Protein AF-A0A834YIW9-F1 (afdb_monomer)

Structure (mmCIF, N/CA/C/O backbone):
data_AF-A0A834YIW9-F1
#
_entry.id   AF-A0A834YIW9-F1
#
loop_
_atom_site.group_PDB
_atom_site.id
_atom_site.type_symbol
_atom_site.label_atom_id
_atom_site.label_alt_id
_atom_site.label_comp_id
_atom_site.label_asym_id
_atom_site.label_entity_id
_atom_site.label_seq_id
_atom_site.pdbx_PDB_ins_code
_atom_site.Cartn_x
_atom_site.Cartn_y
_atom_site.Cartn_z
_atom_site.occup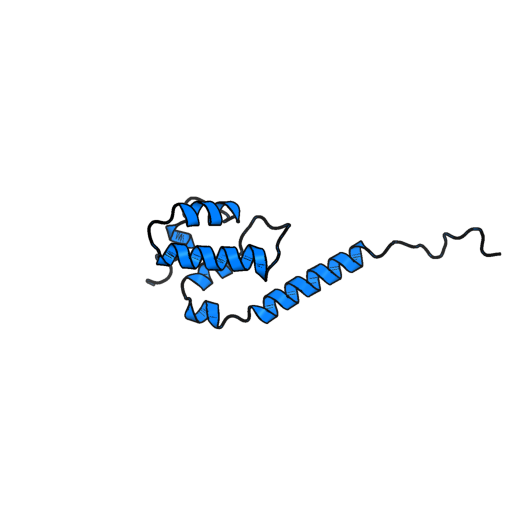ancy
_atom_site.B_iso_or_equiv
_atom_site.auth_seq_id
_atom_site.auth_comp_id
_atom_site.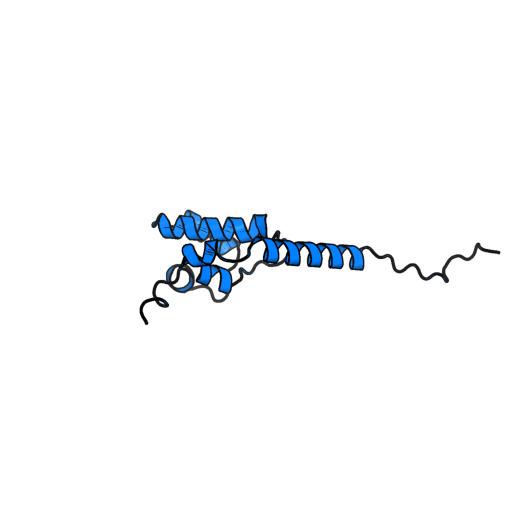auth_asym_id
_atom_site.auth_atom_id
_atom_site.pdbx_PDB_model_num
ATOM 1 N N . MET A 1 1 ? -24.689 -2.735 0.472 1.00 40.88 1 MET A N 1
ATOM 2 C CA . MET A 1 1 ? -24.557 -1.343 0.963 1.00 40.88 1 MET A CA 1
ATOM 3 C C . MET A 1 1 ? -23.696 -1.209 2.232 1.00 40.88 1 MET A C 1
ATOM 5 O O . MET A 1 1 ? -23.122 -0.151 2.409 1.00 40.88 1 MET A O 1
ATOM 9 N N . TYR A 1 2 ? -23.496 -2.261 3.047 1.00 41.97 2 TYR A N 1
ATOM 10 C CA . TYR A 1 2 ? -22.698 -2.221 4.298 1.00 41.97 2 TYR A CA 1
ATOM 11 C C . TYR A 1 2 ? -21.156 -2.257 4.165 1.00 41.97 2 TYR A C 1
ATOM 13 O O . TYR A 1 2 ? -20.456 -2.163 5.171 1.00 41.97 2 TYR A O 1
ATOM 21 N N . LEU A 1 3 ? -20.599 -2.420 2.959 1.00 49.12 3 LEU A N 1
ATOM 22 C CA . LEU A 1 3 ? -19.149 -2.628 2.783 1.00 49.12 3 LEU A CA 1
ATOM 23 C C . LEU A 1 3 ? -18.345 -1.328 2.620 1.00 49.12 3 LEU A C 1
ATOM 25 O O . LEU A 1 3 ? -17.150 -1.317 2.893 1.00 49.12 3 LEU A O 1
ATOM 29 N N . ILE A 1 4 ? -18.983 -0.224 2.219 1.00 51.09 4 ILE A N 1
ATOM 30 C CA . ILE A 1 4 ? -18.271 1.028 1.910 1.00 51.09 4 ILE A CA 1
ATOM 31 C C . ILE A 1 4 ? -18.015 1.851 3.187 1.00 51.09 4 ILE A C 1
ATOM 33 O O . ILE A 1 4 ? -16.956 2.462 3.325 1.00 51.09 4 ILE A O 1
ATOM 37 N N . GLU A 1 5 ? -18.924 1.819 4.169 1.00 49.59 5 GLU A N 1
ATOM 38 C CA . GLU A 1 5 ? -18.770 2.579 5.425 1.00 49.59 5 GLU A CA 1
ATOM 39 C C . GLU A 1 5 ? -17.688 2.024 6.368 1.00 49.59 5 GLU A C 1
ATOM 41 O O . GLU A 1 5 ? -17.116 2.783 7.146 1.00 49.59 5 GLU A O 1
ATOM 46 N N . ASN A 1 6 ? -17.343 0.736 6.263 1.00 58.47 6 ASN A N 1
ATOM 47 C CA . ASN A 1 6 ? -16.313 0.100 7.098 1.00 58.47 6 ASN A CA 1
ATOM 48 C C . ASN A 1 6 ? -14.901 0.137 6.493 1.00 58.47 6 ASN A C 1
ATOM 50 O O . ASN A 1 6 ? -13.968 -0.408 7.082 1.00 58.47 6 ASN A O 1
ATOM 54 N N . SER A 1 7 ? -14.732 0.772 5.330 1.00 67.50 7 SER A N 1
ATOM 55 C CA . SER A 1 7 ? -13.431 0.881 4.671 1.00 67.50 7 SER A CA 1
ATOM 56 C C . SER A 1 7 ? -12.430 1.635 5.549 1.00 67.50 7 SER A C 1
ATOM 58 O O . SER A 1 7 ? -12.737 2.701 6.088 1.00 67.50 7 SER A O 1
ATOM 60 N N . ILE A 1 8 ? -11.204 1.120 5.655 1.00 75.31 8 ILE A N 1
ATOM 61 C CA . ILE A 1 8 ? -10.103 1.756 6.393 1.00 75.31 8 ILE A CA 1
ATOM 62 C C . ILE A 1 8 ? -9.862 3.192 5.922 1.00 75.31 8 ILE A C 1
ATOM 64 O O . ILE A 1 8 ? -9.594 4.069 6.744 1.00 75.31 8 ILE A O 1
ATOM 68 N N . ARG A 1 9 ? -10.043 3.463 4.621 1.00 78.62 9 ARG A N 1
ATOM 69 C CA . ARG A 1 9 ? -10.008 4.821 4.052 1.00 78.62 9 ARG A CA 1
ATOM 70 C C . ARG A 1 9 ? -10.970 5.743 4.797 1.00 78.62 9 ARG A C 1
ATOM 72 O O . ARG A 1 9 ? -10.578 6.804 5.277 1.00 78.62 9 ARG A O 1
ATOM 79 N N . ASN A 1 10 ? -12.210 5.287 4.936 1.00 74.50 10 ASN A N 1
ATOM 80 C CA . ASN A 1 10 ? -13.290 6.028 5.563 1.00 74.50 10 ASN A CA 1
ATOM 81 C C . ASN A 1 10 ? -13.203 6.029 7.083 1.00 74.50 10 ASN A C 1
ATOM 83 O O . ASN A 1 10 ? -13.861 6.857 7.677 1.00 74.50 10 ASN A O 1
ATOM 87 N N . ARG A 1 11 ? -12.444 5.152 7.745 1.00 76.50 11 ARG A N 1
ATOM 88 C CA . ARG A 1 11 ? -12.320 5.159 9.215 1.00 76.50 11 ARG A CA 1
ATOM 89 C C . ARG A 1 11 ? -11.094 5.926 9.700 1.00 76.50 11 ARG A C 1
ATOM 91 O O . ARG A 1 11 ? -11.210 6.691 10.653 1.00 76.50 11 ARG A O 1
ATOM 98 N N . LEU A 1 12 ? -9.954 5.760 9.033 1.00 76.38 12 LEU A N 1
ATOM 99 C CA . LEU A 1 12 ? -8.656 6.271 9.489 1.00 76.38 12 LEU A CA 1
ATOM 100 C C . LEU A 1 12 ? -8.188 7.531 8.750 1.00 76.38 12 LEU A C 1
ATOM 102 O O . LEU A 1 12 ? -7.312 8.231 9.254 1.00 76.38 12 LEU A O 1
ATOM 106 N N . PHE A 1 13 ? -8.768 7.836 7.585 1.00 82.62 13 PHE A N 1
ATOM 107 C CA . PHE A 1 13 ? -8.333 8.946 6.727 1.00 82.62 13 PHE A CA 1
ATOM 108 C C . PHE A 1 13 ? -9.485 9.873 6.308 1.00 82.62 13 PHE A C 1
ATOM 110 O O . PHE A 1 13 ? -9.434 10.457 5.226 1.00 82.62 13 PHE A O 1
ATOM 117 N N . LYS A 1 14 ? -10.521 10.025 7.149 1.00 79.81 14 LYS A N 1
ATOM 118 C CA . LYS A 1 14 ? -11.670 10.925 6.888 1.00 79.81 14 LYS A CA 1
ATOM 119 C C . LYS A 1 14 ? -11.242 12.375 6.669 1.00 79.81 14 LYS A C 1
ATOM 121 O O . LYS A 1 14 ? -11.849 13.098 5.888 1.00 79.81 14 LYS A O 1
ATOM 126 N N . ASP A 1 15 ? -10.217 12.785 7.401 1.00 78.06 15 ASP A N 1
ATOM 127 C CA . ASP A 1 15 ? -9.666 14.134 7.450 1.00 78.06 15 ASP A CA 1
ATOM 128 C C . ASP A 1 15 ? -8.690 14.428 6.301 1.00 78.06 15 ASP A C 1
ATOM 130 O O . ASP A 1 15 ? -8.387 15.590 6.027 1.00 78.06 15 ASP A O 1
ATOM 134 N N . VAL A 1 16 ? -8.237 13.396 5.580 1.00 79.69 16 VAL A N 1
ATOM 135 C CA . VAL A 1 16 ? -7.158 13.525 4.600 1.00 79.69 16 VAL A CA 1
ATOM 136 C C . VAL A 1 16 ? -7.665 13.280 3.181 1.00 79.69 16 VAL A C 1
ATOM 138 O O . VAL A 1 16 ? -8.023 12.162 2.792 1.00 79.69 16 VAL A O 1
ATOM 141 N N . LYS A 1 17 ? -7.614 14.337 2.360 1.00 76.31 17 LYS A N 1
ATOM 142 C CA . LYS A 1 17 ? -8.053 14.291 0.958 1.00 76.31 17 LYS A CA 1
ATOM 143 C C . LYS A 1 17 ? -7.215 13.320 0.120 1.00 76.31 17 LYS A C 1
ATOM 145 O O . LYS A 1 17 ? -7.787 12.546 -0.632 1.00 76.31 17 LYS A O 1
ATOM 150 N N . ASN A 1 18 ? -5.891 13.300 0.298 1.00 78.81 18 ASN A N 1
ATOM 151 C CA . ASN A 1 18 ? -4.982 12.344 -0.348 1.00 78.81 18 ASN A CA 1
ATOM 152 C C . ASN A 1 18 ? -4.164 11.602 0.712 1.00 78.81 18 ASN A C 1
ATOM 154 O O . ASN A 1 18 ? -3.415 12.244 1.444 1.00 78.81 18 ASN A O 1
ATOM 158 N N . VAL A 1 19 ? -4.259 10.271 0.777 1.00 82.38 19 VAL A N 1
ATOM 159 C CA . VAL A 1 19 ? -3.433 9.497 1.717 1.00 82.38 19 VAL A CA 1
ATOM 160 C C . VAL A 1 19 ? -1.994 9.484 1.234 1.00 82.38 19 VAL A C 1
ATOM 162 O O . VAL A 1 19 ? -1.700 9.112 0.096 1.00 82.38 19 VAL A O 1
ATOM 165 N N . GLU A 1 20 ? -1.097 9.867 2.131 1.00 83.88 20 GLU A N 1
ATOM 166 C CA . GLU A 1 20 ? 0.341 9.826 1.893 1.00 83.88 20 GLU A CA 1
ATOM 167 C C . GLU A 1 20 ? 0.985 8.767 2.779 1.00 83.88 20 GLU A C 1
ATOM 169 O O . GLU A 1 20 ? 0.412 8.345 3.785 1.00 83.88 20 GLU A O 1
ATOM 174 N N . LYS A 1 21 ? 2.184 8.325 2.406 1.00 81.75 21 LYS A N 1
ATOM 175 C CA . LYS A 1 21 ? 2.899 7.265 3.124 1.00 81.75 21 LYS A CA 1
ATOM 176 C C . LYS A 1 21 ? 3.189 7.626 4.581 1.00 81.75 21 LYS A C 1
ATOM 178 O O . LYS A 1 21 ? 3.072 6.760 5.440 1.00 81.75 21 LYS A O 1
ATOM 183 N N . CYS A 1 22 ? 3.513 8.891 4.862 1.00 79.38 22 CYS A N 1
ATOM 184 C CA . CYS A 1 22 ? 3.700 9.385 6.230 1.00 79.38 22 CYS A CA 1
ATOM 185 C C . CYS A 1 22 ? 2.441 9.167 7.084 1.00 79.38 22 CYS A C 1
ATOM 187 O O . CYS A 1 22 ? 2.538 8.602 8.170 1.00 79.38 22 CYS A O 1
ATOM 189 N N . HIS A 1 23 ? 1.261 9.483 6.541 1.00 84.25 23 HIS A N 1
ATOM 190 C CA . HIS A 1 23 ? -0.016 9.267 7.219 1.00 84.25 23 HIS A CA 1
ATOM 191 C C . HIS A 1 23 ? -0.275 7.783 7.528 1.00 84.25 23 HIS A C 1
ATOM 193 O O . HIS A 1 23 ? -0.892 7.476 8.546 1.00 84.25 23 HIS A O 1
ATOM 199 N N . LEU A 1 24 ? 0.191 6.847 6.685 1.00 84.25 24 LEU A N 1
ATOM 200 C CA . LEU A 1 24 ? 0.066 5.410 6.971 1.00 84.25 24 LEU A CA 1
ATOM 201 C C . LEU A 1 24 ? 0.872 5.010 8.208 1.00 84.25 24 LEU A C 1
ATOM 203 O O . LEU A 1 24 ? 0.359 4.292 9.061 1.00 84.25 24 LEU A O 1
ATOM 207 N N . VAL A 1 25 ? 2.125 5.466 8.297 1.00 83.75 25 VAL A N 1
ATOM 208 C CA . VAL A 1 25 ? 3.027 5.126 9.407 1.00 83.75 25 VAL A CA 1
ATOM 209 C C . VAL A 1 25 ? 2.502 5.716 10.713 1.00 83.75 25 VAL A C 1
ATOM 211 O O . VAL A 1 25 ? 2.388 4.994 11.701 1.00 83.75 25 VAL A O 1
ATOM 214 N N . GLU A 1 26 ? 2.102 6.989 10.700 1.00 83.69 26 GLU A N 1
ATOM 215 C CA . GLU A 1 26 ? 1.509 7.656 11.864 1.00 83.69 26 GLU A CA 1
ATOM 216 C C . GLU A 1 26 ? 0.257 6.922 12.357 1.00 83.69 26 GLU A C 1
ATOM 218 O O . GLU A 1 26 ? 0.152 6.590 13.540 1.00 83.69 26 GLU A O 1
ATOM 223 N N . ARG A 1 27 ? -0.669 6.596 11.443 1.00 84.19 27 ARG A N 1
ATOM 224 C CA . ARG A 1 27 ? -1.915 5.902 11.795 1.00 84.19 27 ARG A CA 1
ATOM 225 C C . ARG A 1 27 ? -1.702 4.459 12.234 1.00 84.19 27 ARG A C 1
ATOM 227 O O . ARG A 1 27 ? -2.483 3.979 13.049 1.00 84.19 27 ARG A O 1
ATOM 234 N N . CYS A 1 28 ? -0.671 3.785 11.727 1.00 83.44 28 CYS A N 1
ATOM 235 C CA . CYS A 1 28 ? -0.330 2.422 12.129 1.00 83.44 28 CYS A CA 1
ATOM 236 C C . CYS A 1 28 ? 0.156 2.379 13.581 1.00 83.44 28 CYS A C 1
ATOM 238 O O . CYS A 1 28 ? -0.239 1.488 14.324 1.00 83.44 28 CYS A O 1
ATOM 240 N N . VAL A 1 29 ? 0.964 3.360 14.000 1.00 81.88 29 VAL A N 1
ATOM 241 C CA . VAL A 1 29 ? 1.444 3.468 15.388 1.00 81.88 29 VAL A CA 1
ATOM 242 C C . VAL A 1 29 ? 0.320 3.890 16.335 1.00 81.88 29 VAL A C 1
ATOM 244 O O . VAL A 1 29 ? 0.262 3.422 17.467 1.00 81.88 29 VAL A O 1
ATOM 247 N N . SER A 1 30 ? -0.596 4.751 15.882 1.00 81.75 30 SER A N 1
ATOM 248 C CA . SER A 1 30 ? -1.732 5.206 16.692 1.00 81.75 30 SER A CA 1
ATOM 249 C C . SER A 1 30 ? -2.946 4.265 16.664 1.00 81.75 30 SER A C 1
ATOM 251 O O . SER A 1 30 ? -4.006 4.636 17.170 1.00 81.75 30 SER A O 1
ATOM 253 N N . CYS A 1 31 ? -2.862 3.116 15.988 1.00 81.50 31 CYS A N 1
ATOM 254 C CA . CYS A 1 31 ? -4.012 2.237 15.800 1.00 81.50 31 CYS A CA 1
ATOM 255 C C . CYS A 1 31 ? -4.321 1.470 17.091 1.00 81.50 31 CYS A C 1
ATOM 257 O O . CYS A 1 31 ? -3.427 0.892 17.699 1.00 81.50 31 CYS A O 1
ATOM 259 N N . VAL A 1 32 ? -5.591 1.467 17.503 1.00 78.50 32 VAL A N 1
ATOM 260 C CA . VAL A 1 32 ? -6.060 0.739 18.700 1.00 78.50 32 VAL A CA 1
ATOM 261 C C . VAL A 1 32 ? -6.554 -0.666 18.342 1.00 78.50 32 VAL A C 1
ATOM 263 O O . VAL A 1 32 ? -6.571 -1.547 19.193 1.00 78.50 32 VAL A O 1
ATOM 266 N N . ASP A 1 33 ? -6.965 -0.872 17.089 1.00 86.75 33 ASP A N 1
ATOM 267 C CA . ASP A 1 33 ? -7.454 -2.155 16.594 1.00 86.75 33 ASP A CA 1
ATOM 268 C C . ASP A 1 33 ? -6.340 -2.903 15.853 1.00 86.75 33 ASP A C 1
ATOM 270 O O . ASP A 1 33 ? -5.812 -2.419 14.848 1.00 86.75 33 ASP A O 1
ATOM 274 N N . ASP A 1 34 ? -6.005 -4.100 16.337 1.00 87.44 34 ASP A N 1
ATOM 275 C CA . ASP A 1 34 ? -4.933 -4.924 15.770 1.00 87.44 34 ASP A CA 1
ATOM 276 C C . ASP A 1 34 ? -5.208 -5.311 14.310 1.00 87.44 34 ASP A C 1
ATOM 278 O O . ASP A 1 34 ? -4.286 -5.420 13.500 1.00 87.44 34 ASP A O 1
ATOM 282 N N . THR A 1 35 ? -6.478 -5.489 13.933 1.00 86.44 35 THR A N 1
ATOM 283 C CA . THR A 1 35 ? -6.848 -5.880 12.566 1.00 86.44 35 THR A CA 1
ATOM 284 C C . THR A 1 35 ? -6.587 -4.738 11.590 1.00 86.44 35 THR A C 1
ATOM 286 O O . THR A 1 35 ? -6.034 -4.947 10.506 1.00 86.44 35 THR A O 1
ATOM 289 N N . ASP A 1 36 ? -6.962 -3.520 11.969 1.00 86.19 36 ASP A N 1
ATOM 290 C CA . ASP A 1 36 ? -6.687 -2.315 11.195 1.00 86.19 36 ASP A CA 1
ATOM 291 C C . ASP A 1 36 ? -5.176 -2.022 11.143 1.00 86.19 36 ASP A C 1
ATOM 293 O O . ASP A 1 36 ? -4.658 -1.672 10.077 1.00 86.19 36 ASP A O 1
ATOM 297 N N . ALA A 1 37 ? -4.445 -2.258 12.241 1.00 87.12 37 ALA A N 1
ATOM 298 C CA . ALA A 1 37 ? -2.988 -2.140 12.286 1.00 87.12 37 ALA A CA 1
ATOM 299 C C . ALA A 1 37 ? -2.299 -3.104 11.305 1.00 87.12 37 ALA A C 1
ATOM 301 O O . ALA A 1 37 ? -1.435 -2.687 10.532 1.00 87.12 37 ALA A O 1
ATOM 302 N N . VAL A 1 38 ? -2.717 -4.375 11.264 1.00 89.50 38 VAL A N 1
ATOM 303 C CA . VAL A 1 38 ? -2.185 -5.372 10.317 1.00 89.50 38 VAL A CA 1
ATOM 304 C C . VAL A 1 38 ? -2.442 -4.953 8.870 1.00 89.50 38 VAL A C 1
ATOM 306 O O . VAL A 1 38 ? -1.544 -5.029 8.030 1.00 89.50 38 VAL A O 1
ATOM 309 N N . LYS A 1 39 ? -3.645 -4.464 8.559 1.00 89.44 39 LYS A N 1
ATOM 310 C CA . LYS A 1 39 ? -3.982 -3.999 7.206 1.00 89.44 39 LYS A CA 1
ATOM 311 C C . LYS A 1 39 ? -3.140 -2.783 6.797 1.00 89.44 39 LYS A C 1
ATOM 313 O O . LYS A 1 39 ? -2.636 -2.739 5.675 1.00 89.44 39 LYS A O 1
ATOM 318 N N . LEU A 1 40 ? -2.916 -1.830 7.703 1.00 88.50 40 LEU A N 1
ATOM 319 C CA . LEU A 1 40 ? -2.001 -0.710 7.457 1.00 88.50 40 LEU A CA 1
ATOM 320 C C . LEU A 1 40 ? -0.560 -1.187 7.244 1.00 88.50 40 LEU A C 1
ATOM 322 O O . LEU A 1 40 ? 0.087 -0.748 6.292 1.00 88.50 40 LEU A O 1
ATOM 326 N N . ALA A 1 41 ? -0.079 -2.121 8.065 1.00 89.19 41 ALA A N 1
ATOM 327 C CA . ALA A 1 41 ? 1.255 -2.695 7.935 1.00 89.19 41 ALA A CA 1
ATOM 328 C C . ALA A 1 41 ? 1.459 -3.388 6.576 1.00 89.19 41 ALA A C 1
ATOM 330 O O . ALA A 1 41 ? 2.512 -3.225 5.961 1.00 89.19 41 ALA A O 1
ATOM 331 N N . LEU A 1 42 ? 0.446 -4.091 6.056 1.00 90.31 42 LEU A N 1
ATOM 332 C CA . LEU A 1 42 ? 0.491 -4.703 4.723 1.00 90.31 42 LEU A CA 1
ATOM 333 C C . LEU A 1 42 ? 0.639 -3.662 3.607 1.00 90.31 42 LEU A C 1
ATOM 335 O O . LEU A 1 42 ? 1.453 -3.847 2.701 1.00 90.31 42 LEU A O 1
ATOM 339 N N . ILE A 1 43 ? -0.100 -2.551 3.675 1.00 89.19 43 ILE A N 1
ATOM 340 C CA . ILE A 1 43 ? 0.017 -1.471 2.684 1.00 89.19 43 ILE A CA 1
ATOM 341 C C . ILE A 1 43 ? 1.382 -0.792 2.783 1.00 89.19 43 ILE A C 1
ATOM 343 O O . ILE A 1 43 ? 2.003 -0.523 1.756 1.00 89.19 43 ILE A O 1
ATOM 347 N N . ILE A 1 44 ? 1.871 -0.531 4.001 1.00 87.50 44 ILE A N 1
ATOM 348 C CA . ILE A 1 44 ? 3.214 0.019 4.222 1.00 87.50 44 ILE A CA 1
ATOM 349 C C . ILE A 1 44 ? 4.246 -0.916 3.588 1.00 87.50 44 ILE A C 1
ATOM 351 O O . ILE A 1 44 ? 5.068 -0.483 2.782 1.00 87.50 44 ILE A O 1
ATOM 355 N N . PHE A 1 45 ? 4.167 -2.215 3.870 1.00 87.25 45 PHE A N 1
ATOM 356 C CA . PHE A 1 45 ? 5.082 -3.189 3.296 1.00 87.25 45 PHE A CA 1
ATOM 357 C C . PHE A 1 45 ? 5.037 -3.183 1.759 1.00 87.25 45 PHE A C 1
ATOM 359 O O . PHE A 1 45 ? 6.075 -3.143 1.093 1.00 87.25 45 PHE A O 1
ATOM 366 N N . LEU A 1 46 ? 3.839 -3.123 1.182 1.00 88.25 46 LEU A N 1
ATOM 367 C CA . LEU A 1 46 ? 3.638 -3.072 -0.260 1.00 88.25 46 LEU A CA 1
ATOM 368 C C . LEU A 1 46 ? 4.230 -1.796 -0.903 1.00 88.25 46 LEU A C 1
ATOM 370 O O . LEU A 1 46 ? 4.967 -1.863 -1.889 1.00 88.25 46 LEU A O 1
ATOM 374 N N . GLU A 1 47 ? 3.930 -0.622 -0.350 1.00 83.94 47 GLU A N 1
ATOM 375 C CA . GLU A 1 47 ? 4.334 0.682 -0.895 1.00 83.94 47 GLU A CA 1
ATOM 376 C C . GLU A 1 47 ? 5.835 0.968 -0.759 1.00 83.94 47 GLU A C 1
ATOM 378 O O . GLU A 1 47 ? 6.429 1.631 -1.625 1.00 83.94 47 GLU A O 1
ATOM 383 N N . TYR A 1 48 ? 6.452 0.491 0.324 1.00 80.56 48 TYR A N 1
ATOM 384 C CA . TYR A 1 48 ? 7.876 0.685 0.587 1.00 80.56 48 TYR A CA 1
ATOM 385 C C . TYR A 1 48 ? 8.732 -0.386 -0.091 1.00 80.56 48 TYR A C 1
ATOM 387 O O . TYR A 1 48 ? 9.671 -0.036 -0.804 1.00 80.56 48 TYR A O 1
ATOM 395 N N . TYR A 1 49 ? 8.391 -1.669 0.063 1.00 78.06 49 TYR A N 1
ATOM 396 C CA . TYR A 1 49 ? 9.262 -2.764 -0.375 1.00 78.06 49 TYR A CA 1
ATOM 397 C C . TYR A 1 49 ? 8.899 -3.305 -1.758 1.00 78.06 49 TYR A C 1
ATOM 399 O O . TYR A 1 49 ? 9.784 -3.500 -2.587 1.00 78.06 49 TYR A O 1
ATOM 407 N N . PHE A 1 50 ? 7.614 -3.514 -2.052 1.00 78.12 50 PHE A N 1
ATOM 408 C CA . PHE A 1 50 ? 7.206 -4.134 -3.322 1.00 78.12 50 PHE A CA 1
ATOM 409 C C . PHE A 1 50 ? 7.187 -3.153 -4.493 1.00 78.12 50 PHE A C 1
ATOM 411 O O . PHE A 1 50 ? 7.571 -3.492 -5.612 1.00 78.12 50 PHE A O 1
ATOM 418 N N . LEU A 1 51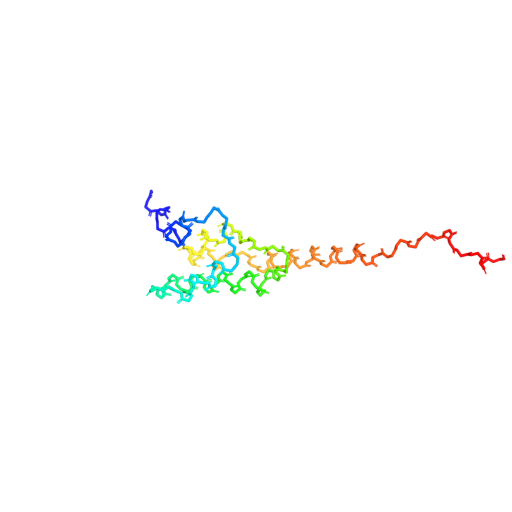 ? 6.719 -1.930 -4.256 1.00 77.75 51 LEU A N 1
ATO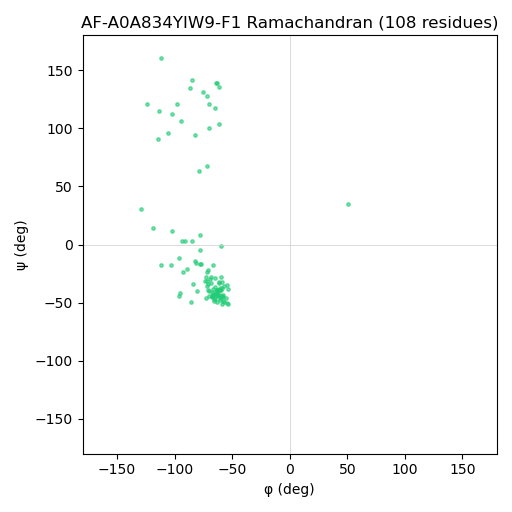M 419 C CA . LEU A 1 51 ? 6.540 -0.923 -5.305 1.00 77.75 51 LEU A CA 1
ATOM 420 C C . LEU A 1 51 ? 7.733 0.047 -5.395 1.00 77.75 51 LEU A C 1
ATOM 422 O O . LEU A 1 51 ? 7.845 0.806 -6.372 1.00 77.75 51 LEU A O 1
ATOM 426 N N . GLY A 1 52 ? 8.625 0.013 -4.393 1.00 67.69 52 GLY A N 1
ATOM 427 C CA . GLY A 1 52 ? 9.904 0.729 -4.317 1.00 67.69 52 GLY A CA 1
ATOM 428 C C . GLY A 1 52 ? 9.793 2.223 -4.612 1.00 67.69 52 GLY A C 1
ATOM 429 O O . GLY A 1 52 ? 10.595 2.770 -5.364 1.00 67.69 52 GLY A O 1
ATOM 430 N N . SER A 1 53 ? 8.701 2.874 -4.220 1.00 60.81 53 SER A N 1
ATOM 431 C CA . SER A 1 53 ? 8.389 4.220 -4.709 1.00 60.81 53 SER A CA 1
ATOM 432 C C . SER A 1 53 ? 9.150 5.299 -3.934 1.00 60.81 53 SER A C 1
ATOM 434 O O . SER A 1 53 ? 8.647 5.774 -2.917 1.00 60.81 53 SER A O 1
ATOM 436 N N . GLU A 1 54 ? 10.308 5.709 -4.457 1.00 56.47 54 GLU A N 1
ATOM 437 C CA . GLU A 1 54 ? 11.068 6.875 -3.976 1.00 56.47 54 GLU A CA 1
ATOM 438 C C . GLU A 1 54 ? 10.401 8.223 -4.312 1.00 56.47 54 GLU A C 1
ATOM 440 O O . GLU A 1 54 ? 10.657 9.205 -3.629 1.00 56.47 54 GLU A O 1
ATOM 445 N N . THR A 1 55 ? 9.520 8.301 -5.322 1.00 53.91 55 THR A N 1
ATOM 446 C CA . THR A 1 55 ? 9.030 9.603 -5.833 1.00 53.91 55 THR A CA 1
ATOM 447 C C . THR A 1 55 ? 7.559 9.916 -5.568 1.00 53.91 55 THR A C 1
ATOM 449 O O . THR A 1 55 ? 7.166 11.073 -5.687 1.00 53.91 55 THR A O 1
ATOM 452 N N . HIS A 1 56 ? 6.717 8.931 -5.243 1.00 58.22 56 HIS A N 1
ATOM 453 C CA . HIS A 1 56 ? 5.302 9.189 -4.955 1.00 58.22 56 HIS A CA 1
ATOM 454 C C . HIS A 1 56 ? 5.056 9.162 -3.449 1.00 58.22 56 HIS A C 1
ATOM 456 O O . HIS A 1 56 ? 5.130 8.104 -2.825 1.00 58.22 56 HIS A O 1
ATOM 462 N N . THR A 1 57 ? 4.738 10.328 -2.883 1.00 66.56 57 THR A N 1
ATOM 463 C CA . THR A 1 57 ? 4.267 10.482 -1.497 1.00 66.56 57 THR A CA 1
ATOM 464 C C . THR A 1 57 ? 2.876 9.885 -1.315 1.00 66.56 57 THR A C 1
ATOM 466 O O . THR A 1 57 ? 2.548 9.435 -0.224 1.00 66.56 57 THR A O 1
ATOM 469 N N . ARG A 1 58 ? 2.070 9.847 -2.385 1.00 80.62 58 ARG A N 1
ATOM 470 C CA . ARG A 1 58 ? 0.672 9.401 -2.368 1.00 80.62 58 ARG A CA 1
ATOM 471 C C . ARG A 1 58 ? 0.543 7.895 -2.549 1.00 80.62 58 ARG A C 1
ATOM 473 O O . ARG A 1 58 ? 1.159 7.320 -3.444 1.00 80.62 58 ARG A O 1
ATOM 480 N N . VAL A 1 59 ? -0.305 7.303 -1.721 1.00 80.69 59 VAL A N 1
ATOM 481 C CA . VAL A 1 59 ? -0.676 5.887 -1.753 1.00 80.69 59 VAL A CA 1
ATOM 482 C C . VAL A 1 59 ? -1.801 5.702 -2.764 1.00 80.69 59 VAL A C 1
ATOM 484 O O . VAL A 1 59 ? -2.683 6.556 -2.875 1.00 80.69 59 VAL A O 1
ATOM 487 N N . ASN A 1 60 ? -1.785 4.600 -3.512 1.00 82.88 60 ASN A N 1
ATOM 488 C CA . ASN A 1 60 ? -2.883 4.302 -4.427 1.00 82.88 60 ASN A CA 1
ATOM 489 C C . ASN A 1 60 ? -4.148 3.926 -3.637 1.00 82.88 60 ASN A C 1
ATOM 491 O O . ASN A 1 60 ? -4.150 2.949 -2.887 1.00 82.88 60 ASN A O 1
ATOM 495 N N . GLU A 1 61 ? -5.232 4.678 -3.837 1.00 82.06 61 GLU A N 1
ATOM 496 C CA . GLU A 1 61 ? -6.513 4.451 -3.157 1.00 82.06 61 GLU A CA 1
ATOM 497 C C . GLU A 1 61 ? -7.076 3.056 -3.420 1.00 82.06 61 GLU A C 1
ATOM 499 O O . GLU A 1 61 ? -7.641 2.447 -2.516 1.00 82.06 61 GLU A O 1
ATOM 504 N N . HIS A 1 62 ? -6.821 2.499 -4.606 1.00 85.12 62 HIS A N 1
ATOM 505 C CA . HIS A 1 62 ? -7.245 1.144 -4.935 1.00 85.12 62 HIS A CA 1
ATOM 506 C C . HIS A 1 62 ? -6.664 0.103 -3.965 1.00 85.12 62 HIS A C 1
ATOM 508 O O . HIS A 1 62 ? -7.361 -0.824 -3.568 1.00 85.12 62 HIS A O 1
ATOM 514 N N . TYR A 1 63 ? -5.414 0.267 -3.513 1.00 85.81 63 TYR A N 1
ATOM 515 C CA . TYR A 1 63 ? -4.806 -0.661 -2.550 1.00 85.81 63 TYR A CA 1
ATOM 516 C C . TYR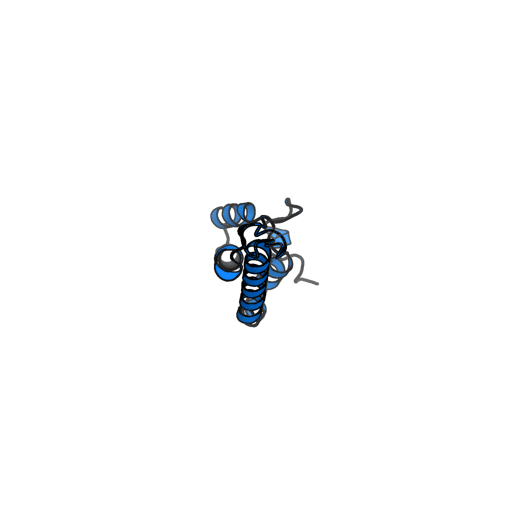 A 1 63 ? -5.406 -0.515 -1.147 1.00 85.81 63 TYR A C 1
ATOM 518 O O . TYR A 1 63 ? -5.513 -1.504 -0.421 1.00 85.81 63 TYR A O 1
ATOM 526 N N . LEU A 1 64 ? -5.838 0.697 -0.780 1.00 84.06 64 LEU A N 1
ATOM 527 C CA . LEU A 1 64 ? -6.538 0.958 0.483 1.00 84.06 64 LEU A CA 1
ATOM 528 C C . LEU A 1 64 ? -7.924 0.313 0.510 1.00 84.06 64 LEU A C 1
ATOM 530 O O . LEU A 1 64 ? -8.392 -0.100 1.568 1.00 84.06 64 LEU A O 1
ATOM 534 N N . GLU A 1 65 ? -8.587 0.228 -0.639 1.00 85.56 65 GLU A N 1
ATOM 535 C CA . GLU A 1 65 ? -9.855 -0.485 -0.769 1.00 85.56 65 GLU A CA 1
ATOM 536 C C . GLU A 1 65 ? -9.644 -1.997 -0.714 1.00 85.56 65 GLU A C 1
ATOM 538 O O . GLU A 1 65 ? -10.326 -2.682 0.051 1.00 85.56 65 GLU A O 1
ATOM 543 N N . LEU A 1 66 ? -8.645 -2.490 -1.449 1.00 87.50 66 LEU A N 1
ATOM 544 C CA . LEU A 1 66 ? -8.331 -3.910 -1.569 1.00 87.50 66 LEU A CA 1
ATOM 545 C C . LEU A 1 66 ? -7.982 -4.549 -0.217 1.00 87.50 66 LEU A C 1
ATOM 547 O O . LEU A 1 66 ? -8.420 -5.657 0.073 1.00 87.50 66 LEU A O 1
ATOM 551 N N . VAL A 1 67 ? -7.244 -3.846 0.653 1.00 88.38 67 VAL A N 1
ATOM 552 C CA . VAL A 1 67 ? -6.835 -4.391 1.962 1.00 88.38 67 VAL A CA 1
ATOM 553 C C . VAL A 1 67 ? -8.012 -4.625 2.920 1.00 88.38 67 VAL A C 1
ATOM 555 O O . VAL A 1 67 ? -7.884 -5.364 3.898 1.00 88.38 67 VAL A O 1
ATOM 558 N N . ASN A 1 68 ? -9.174 -4.010 2.666 1.00 86.38 68 ASN A N 1
ATOM 559 C CA . ASN A 1 68 ? -10.372 -4.291 3.460 1.00 86.38 68 ASN A CA 1
ATOM 560 C C . ASN A 1 68 ? -10.833 -5.739 3.273 1.00 86.38 68 ASN A C 1
ATOM 562 O O . ASN A 1 68 ? -11.393 -6.315 4.206 1.00 86.38 68 ASN A O 1
ATOM 566 N N . ASN A 1 69 ? -10.558 -6.322 2.102 1.00 88.12 69 ASN A N 1
ATOM 567 C CA . ASN A 1 69 ? -10.820 -7.712 1.774 1.00 88.12 69 ASN A CA 1
ATOM 568 C C . ASN A 1 69 ? -9.498 -8.464 1.563 1.00 88.12 69 ASN A C 1
ATOM 570 O O . ASN A 1 69 ? -8.975 -8.551 0.454 1.00 88.12 69 ASN A O 1
ATOM 574 N N . LEU A 1 70 ? -8.965 -9.045 2.641 1.00 86.75 70 LEU A N 1
ATOM 575 C CA . LEU A 1 70 ? -7.685 -9.760 2.599 1.00 86.75 70 LEU A CA 1
ATOM 576 C C . LEU A 1 70 ? -7.679 -10.945 1.618 1.00 86.75 70 LEU A C 1
ATOM 578 O O . LEU A 1 70 ? -6.628 -11.285 1.081 1.00 86.75 70 LEU A O 1
ATOM 582 N N . GLU A 1 71 ? -8.828 -11.570 1.351 1.00 89.25 71 GLU A N 1
ATOM 583 C CA . GLU A 1 71 ? -8.914 -12.660 0.376 1.00 89.25 71 GLU A CA 1
ATOM 584 C C . GLU A 1 71 ? -8.660 -12.154 -1.051 1.00 89.25 71 GLU A C 1
ATOM 586 O O . GLU A 1 71 ? -7.895 -12.751 -1.810 1.00 89.25 71 GLU A O 1
ATOM 591 N N . GLU A 1 72 ? -9.266 -11.021 -1.399 1.00 89.38 72 GLU A N 1
ATOM 592 C CA . GLU A 1 72 ? -9.072 -10.358 -2.686 1.00 89.38 72 GLU A CA 1
ATOM 593 C C . GLU A 1 72 ? -7.669 -9.756 -2.797 1.00 89.38 72 GLU A C 1
ATOM 595 O O . GLU A 1 72 ? -7.003 -9.927 -3.818 1.00 89.38 72 GLU A O 1
ATOM 600 N N . PHE A 1 73 ? -7.173 -9.161 -1.708 1.00 89.81 73 PHE A N 1
ATOM 601 C CA . PHE A 1 73 ? -5.799 -8.683 -1.604 1.00 89.81 73 PHE A CA 1
ATOM 602 C C . PHE A 1 73 ? -4.791 -9.795 -1.900 1.00 89.81 73 PHE A C 1
ATOM 604 O O . PHE A 1 73 ? -3.875 -9.595 -2.688 1.00 89.81 73 PHE A O 1
ATOM 611 N N . ASN A 1 74 ? -4.961 -10.990 -1.334 1.00 89.31 74 ASN A N 1
ATOM 612 C CA . ASN A 1 74 ? -4.028 -12.099 -1.547 1.00 89.31 74 ASN A CA 1
ATOM 613 C C . ASN A 1 74 ? -4.121 -12.718 -2.951 1.00 89.31 74 ASN A C 1
ATOM 615 O O . ASN A 1 7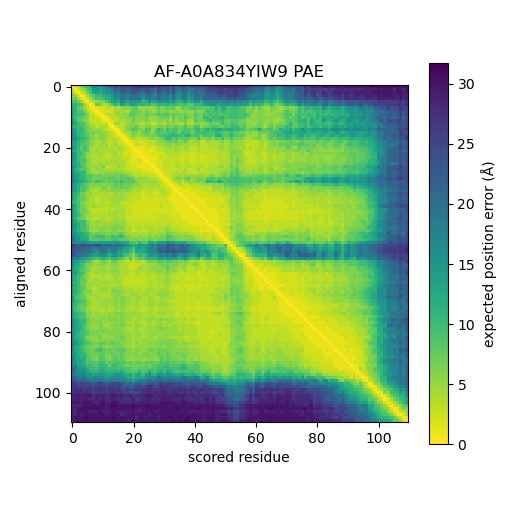4 ? -3.129 -13.244 -3.453 1.00 89.31 74 ASN A O 1
ATOM 619 N N . LYS A 1 75 ? -5.292 -12.654 -3.596 1.00 93.44 75 LYS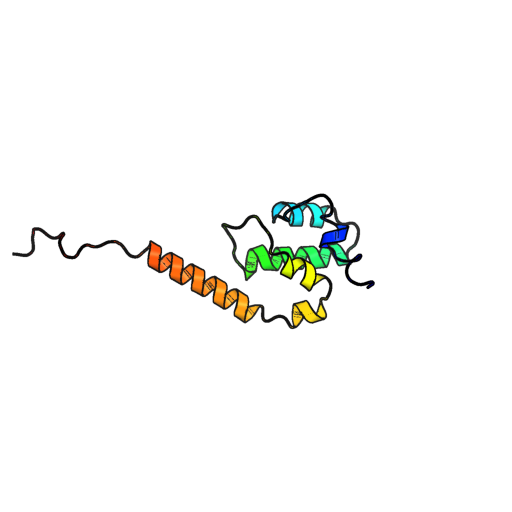 A N 1
ATOM 620 C CA . LYS A 1 75 ? -5.492 -13.109 -4.984 1.00 93.44 75 LYS A CA 1
ATOM 621 C C . LYS A 1 75 ? -4.977 -12.107 -6.018 1.00 93.44 75 LYS A C 1
ATOM 623 O O . LYS A 1 75 ? -4.804 -12.463 -7.184 1.00 93.44 75 LYS A O 1
ATOM 628 N N . TYR A 1 76 ? -4.750 -10.862 -5.613 1.00 90.31 76 TYR A N 1
ATOM 629 C CA . TYR A 1 76 ? -4.292 -9.815 -6.509 1.00 90.31 76 TYR A CA 1
ATOM 630 C C . TYR A 1 76 ? -2.889 -10.133 -7.057 1.00 90.31 76 TYR A C 1
ATOM 632 O O . TYR A 1 76 ? -2.024 -10.610 -6.316 1.00 90.31 76 TYR A O 1
ATOM 640 N N . PRO A 1 77 ? -2.618 -9.885 -8.353 1.00 92.62 77 PRO A N 1
ATOM 641 C CA . PRO A 1 77 ? -1.384 -10.315 -9.003 1.00 92.62 77 PRO A CA 1
ATOM 642 C C . PRO A 1 77 ? -0.201 -9.391 -8.663 1.00 92.62 77 PRO A C 1
ATOM 644 O O . PRO A 1 77 ? 0.385 -8.755 -9.545 1.00 92.62 77 PRO A O 1
ATOM 647 N N . TRP A 1 78 ? 0.187 -9.330 -7.385 1.00 89.81 78 TRP A N 1
ATOM 648 C CA . TRP A 1 78 ? 1.260 -8.465 -6.883 1.00 89.81 78 TRP A CA 1
ATOM 649 C C . TRP A 1 78 ? 2.573 -8.644 -7.634 1.00 89.81 78 TRP A C 1
ATOM 651 O O . TRP A 1 78 ? 3.235 -7.653 -7.927 1.00 89.81 78 TRP A O 1
ATOM 661 N N . GLY A 1 79 ? 2.914 -9.883 -8.003 1.00 89.69 79 GLY A N 1
ATOM 662 C CA . GLY A 1 79 ? 4.120 -10.188 -8.775 1.00 89.69 79 GLY A CA 1
ATOM 663 C C . GLY A 1 79 ? 4.125 -9.550 -10.167 1.00 89.69 79 GLY A C 1
ATOM 664 O O . GLY A 1 79 ? 5.147 -9.033 -10.606 1.00 89.69 79 GLY A O 1
ATOM 665 N N . LEU A 1 80 ? 2.978 -9.515 -10.854 1.00 91.69 80 LEU A N 1
ATOM 666 C CA . LEU A 1 80 ? 2.879 -8.857 -12.159 1.00 91.69 80 LEU A CA 1
ATOM 667 C C . LEU A 1 80 ? 2.965 -7.335 -12.014 1.00 91.69 80 LEU A C 1
ATOM 669 O O . LEU A 1 80 ? 3.591 -6.667 -12.836 1.00 91.69 80 LEU A O 1
ATOM 673 N N . VAL A 1 81 ? 2.339 -6.782 -10.974 1.00 89.44 81 VAL A N 1
ATOM 674 C CA . VAL A 1 81 ? 2.345 -5.338 -10.711 1.00 89.44 81 VAL A CA 1
ATOM 675 C C . VAL A 1 81 ? 3.740 -4.849 -10.325 1.00 89.44 81 VAL A C 1
ATOM 677 O O . VAL A 1 81 ? 4.203 -3.846 -10.873 1.00 89.44 81 VAL A O 1
ATOM 680 N N . SER A 1 82 ? 4.439 -5.564 -9.441 1.00 87.06 82 SER A N 1
ATOM 681 C CA . SER A 1 82 ? 5.816 -5.237 -9.066 1.00 87.06 82 SER A CA 1
ATOM 682 C C . SER A 1 82 ? 6.762 -5.378 -10.258 1.00 87.06 82 SER A C 1
ATOM 684 O O . SER A 1 82 ? 7.555 -4.470 -10.503 1.00 87.06 82 SER A O 1
ATOM 686 N N . TYR A 1 83 ? 6.616 -6.439 -11.062 1.00 89.31 83 TYR A N 1
ATOM 687 C CA . TYR A 1 83 ? 7.399 -6.634 -12.281 1.00 89.31 83 TYR A CA 1
ATOM 688 C C . TYR A 1 83 ? 7.211 -5.482 -13.272 1.00 89.31 83 TYR A C 1
ATOM 690 O O . TYR A 1 83 ? 8.191 -4.861 -13.679 1.00 89.31 83 TYR A O 1
ATOM 698 N N . LYS A 1 84 ? 5.962 -5.121 -13.603 1.00 89.25 84 LYS A N 1
ATOM 699 C CA . LYS A 1 84 ? 5.673 -3.978 -14.487 1.00 89.25 84 LYS A CA 1
ATOM 700 C C . LYS A 1 84 ? 6.330 -2.703 -13.966 1.00 89.25 84 LYS A C 1
ATOM 702 O O . LYS A 1 84 ? 7.100 -2.072 -14.684 1.00 89.25 84 LYS A O 1
ATOM 707 N N . ARG A 1 85 ? 6.143 -2.378 -12.686 1.00 85.00 85 ARG A N 1
ATOM 708 C CA . ARG A 1 85 ? 6.706 -1.160 -12.087 1.00 85.00 85 ARG A CA 1
ATOM 709 C C . ARG A 1 85 ? 8.238 -1.159 -12.057 1.00 85.00 85 ARG A C 1
ATOM 711 O O . ARG A 1 85 ? 8.850 -0.108 -12.249 1.00 85.00 85 ARG A O 1
ATOM 718 N N . ALA A 1 86 ? 8.860 -2.314 -11.827 1.00 85.44 86 ALA A N 1
ATOM 719 C CA . ALA A 1 86 ? 10.308 -2.471 -11.895 1.00 85.44 86 ALA A CA 1
ATOM 720 C C . ALA A 1 86 ? 10.817 -2.272 -13.329 1.00 85.44 86 ALA A C 1
ATOM 722 O O . ALA A 1 86 ? 11.716 -1.462 -13.544 1.00 85.44 86 ALA A O 1
ATOM 723 N N . THR A 1 87 ? 10.202 -2.926 -14.321 1.00 88.31 87 THR A N 1
ATOM 724 C CA . THR A 1 87 ? 10.583 -2.776 -15.736 1.00 88.31 87 THR A CA 1
ATOM 725 C C . THR A 1 87 ? 10.406 -1.345 -16.243 1.00 88.31 87 THR A C 1
ATOM 727 O O . THR A 1 87 ? 11.292 -0.832 -16.915 1.00 88.31 87 THR A O 1
ATOM 730 N N . GLU A 1 88 ? 9.341 -0.642 -15.848 1.00 87.12 88 GLU A N 1
ATOM 731 C CA . GLU A 1 88 ? 9.132 0.775 -16.173 1.00 87.12 88 GLU A CA 1
ATOM 732 C C . GLU A 1 88 ? 10.204 1.684 -15.564 1.00 87.12 88 GLU A C 1
ATOM 734 O O . GLU A 1 88 ? 10.635 2.658 -16.182 1.00 87.12 88 GLU A O 1
ATOM 739 N N . LYS A 1 89 ? 10.634 1.406 -14.329 1.00 83.25 89 LYS A N 1
ATOM 740 C CA . LYS A 1 89 ? 11.728 2.151 -13.692 1.00 83.25 89 LYS A CA 1
ATOM 741 C C . LYS A 1 89 ? 13.057 1.889 -14.371 1.00 83.25 89 LYS A C 1
ATOM 743 O O . LYS A 1 89 ? 13.783 2.842 -14.624 1.00 83.25 89 LYS A O 1
ATOM 748 N N . LEU A 1 90 ? 13.346 0.631 -14.690 1.00 85.31 90 LEU A N 1
ATOM 749 C CA . LEU A 1 90 ? 14.544 0.254 -15.431 1.00 85.31 90 LEU A CA 1
ATOM 750 C C . LEU A 1 90 ? 14.552 0.918 -16.810 1.00 85.31 90 LEU A C 1
ATOM 752 O O . LEU A 1 90 ? 15.528 1.572 -17.155 1.00 85.31 90 LEU A O 1
ATOM 756 N N . ALA A 1 91 ? 13.444 0.859 -17.551 1.00 87.31 91 ALA A N 1
ATOM 757 C CA . ALA A 1 91 ? 13.304 1.516 -18.847 1.00 87.31 91 ALA A CA 1
ATOM 758 C C . ALA A 1 91 ? 13.517 3.036 -18.750 1.00 87.31 91 ALA A C 1
ATOM 760 O O . ALA A 1 91 ? 14.253 3.610 -19.549 1.00 87.31 91 ALA A O 1
ATOM 761 N N . ARG A 1 92 ? 12.934 3.697 -17.739 1.00 84.69 92 ARG A N 1
ATOM 762 C CA . ARG A 1 92 ? 13.175 5.128 -17.483 1.00 84.69 92 ARG A CA 1
ATOM 763 C C . ARG A 1 92 ? 14.630 5.419 -17.121 1.00 84.69 92 ARG A C 1
ATOM 765 O O . ARG A 1 92 ? 15.187 6.384 -17.629 1.00 84.69 92 ARG A O 1
ATOM 772 N N . GLY A 1 93 ? 15.240 4.595 -16.273 1.00 84.00 93 GLY A N 1
ATOM 773 C CA . GLY A 1 93 ? 16.647 4.714 -15.898 1.00 84.00 93 GLY A CA 1
ATOM 774 C C . GLY A 1 93 ? 17.568 4.600 -17.109 1.00 84.00 93 GLY A C 1
ATOM 775 O O . GLY A 1 93 ? 18.441 5.440 -17.281 1.00 84.00 93 GLY A O 1
ATOM 776 N N . LEU A 1 94 ? 17.315 3.632 -17.991 1.00 84.62 94 LEU A N 1
ATOM 777 C CA . LEU A 1 94 ? 18.061 3.442 -19.236 1.00 84.62 94 LEU A CA 1
ATOM 778 C C . LEU A 1 94 ? 17.867 4.609 -20.213 1.00 84.62 94 LEU A C 1
ATOM 780 O O . LEU A 1 94 ? 18.846 5.106 -20.761 1.00 84.62 94 LEU A O 1
ATOM 784 N N . ASN A 1 95 ? 16.637 5.100 -20.386 1.00 80.81 95 ASN A N 1
ATOM 785 C CA . ASN A 1 95 ? 16.368 6.266 -21.235 1.00 80.81 95 ASN A CA 1
ATOM 786 C C . ASN A 1 95 ? 17.061 7.535 -20.719 1.00 80.81 95 ASN A C 1
ATOM 788 O O . ASN A 1 95 ? 17.584 8.313 -21.511 1.00 80.81 95 ASN A O 1
ATOM 792 N N . ASN A 1 96 ? 17.094 7.735 -19.400 1.00 73.06 96 ASN A N 1
ATOM 793 C CA . ASN A 1 96 ? 17.778 8.871 -18.783 1.00 73.06 96 ASN A CA 1
ATOM 794 C C . ASN A 1 96 ? 19.306 8.719 -18.813 1.00 73.06 96 ASN A C 1
ATOM 796 O O . ASN A 1 96 ? 20.018 9.718 -18.878 1.00 73.06 96 ASN A O 1
ATOM 800 N N . ALA A 1 97 ? 19.804 7.481 -18.750 1.00 66.00 97 ALA A N 1
ATOM 801 C CA . ALA A 1 97 ? 21.225 7.162 -18.796 1.00 66.00 97 ALA A CA 1
ATOM 802 C C . ALA A 1 97 ? 21.790 7.130 -20.219 1.00 66.00 97 ALA A C 1
ATOM 804 O O . ALA A 1 97 ? 23.008 7.176 -20.349 1.00 66.00 97 ALA A O 1
ATOM 805 N N . SER A 1 98 ? 20.947 7.066 -21.261 1.00 59.91 98 SER A N 1
ATOM 806 C CA . SER A 1 98 ? 21.365 7.203 -22.658 1.00 59.91 98 SER A CA 1
ATOM 807 C C . SER A 1 98 ? 21.975 8.594 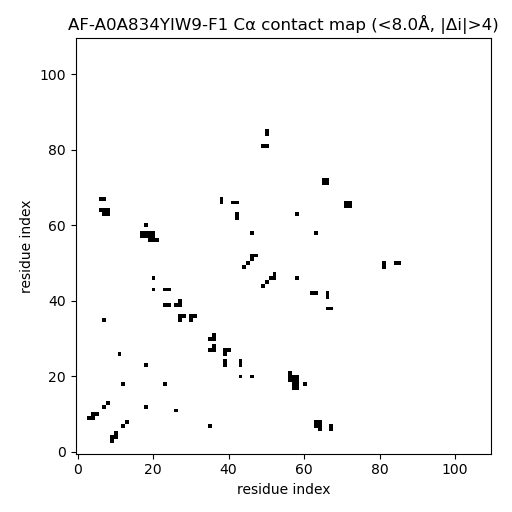-22.856 1.00 59.91 98 SER A C 1
ATOM 809 O O . SER A 1 98 ? 21.241 9.585 -22.945 1.00 59.91 98 SER A O 1
ATOM 811 N N . PRO A 1 99 ? 23.307 8.720 -22.941 1.00 60.06 99 PRO A N 1
ATOM 812 C CA . PRO A 1 99 ? 23.943 9.984 -23.245 1.00 60.06 99 PRO A CA 1
ATOM 813 C C . PRO A 1 99 ? 23.495 10.402 -24.644 1.00 60.06 99 PRO A C 1
ATOM 815 O O . PRO A 1 99 ? 23.421 9.587 -25.564 1.00 60.06 99 PRO A O 1
ATOM 818 N N . ARG A 1 100 ? 23.200 11.689 -24.828 1.00 58.00 100 ARG A N 1
ATOM 819 C CA . ARG A 1 100 ? 23.015 12.267 -26.163 1.00 58.00 100 ARG A CA 1
ATOM 820 C C . ARG A 1 100 ? 24.380 12.360 -26.849 1.00 58.00 100 ARG A C 1
ATOM 822 O O . ARG A 1 100 ? 24.901 13.456 -27.033 1.00 58.00 100 ARG A O 1
ATOM 829 N N . TYR A 1 101 ? 25.009 11.236 -27.182 1.00 55.56 101 TYR A N 1
ATOM 830 C CA . TYR A 1 101 ? 26.142 11.274 -28.098 1.00 55.56 101 TYR A CA 1
ATOM 831 C C . TYR A 1 101 ? 25.592 11.613 -29.484 1.00 55.56 101 TYR A C 1
ATOM 833 O O . TYR A 1 101 ? 25.047 10.762 -30.184 1.00 55.56 101 TYR A O 1
ATOM 841 N N . ASN A 1 102 ? 25.723 12.879 -29.882 1.00 60.12 102 ASN A N 1
ATOM 842 C CA . ASN A 1 102 ? 25.704 13.220 -31.295 1.00 60.12 102 ASN A CA 1
ATOM 843 C C . ASN A 1 102 ? 26.939 12.564 -31.918 1.00 60.12 102 ASN A C 1
ATOM 845 O O . ASN A 1 102 ? 28.066 12.937 -31.595 1.00 60.12 102 ASN A O 1
ATOM 849 N N . LEU A 1 103 ? 26.733 11.634 -32.853 1.00 57.75 103 LEU A N 1
ATOM 850 C CA . LEU A 1 103 ? 27.794 11.032 -33.677 1.00 57.75 103 LEU A CA 1
ATOM 851 C C . LEU A 1 103 ? 28.573 12.066 -34.523 1.00 57.75 103 LEU A C 1
ATOM 853 O O . LEU A 1 103 ? 29.522 11.716 -35.211 1.00 57.75 103 LEU A O 1
ATOM 857 N N . TYR A 1 104 ? 28.199 13.344 -34.446 1.00 58.44 104 TYR A N 1
ATOM 858 C CA . TYR A 1 104 ? 28.818 14.472 -35.138 1.00 58.44 104 TYR A CA 1
ATOM 859 C C . TYR A 1 104 ? 29.900 15.204 -34.318 1.00 58.44 104 TYR A C 1
ATOM 861 O O . TYR A 1 104 ? 30.405 16.228 -34.761 1.00 58.44 104 TYR A O 1
ATOM 869 N N . GLY A 1 105 ? 30.234 14.735 -33.109 1.00 57.25 105 GLY A N 1
ATOM 870 C CA . GLY A 1 105 ? 31.051 15.489 -32.147 1.00 57.25 105 GLY A CA 1
ATOM 871 C C . GLY A 1 105 ? 32.525 15.096 -32.007 1.00 57.25 105 GLY A C 1
ATOM 872 O O . GLY A 1 105 ? 33.143 15.540 -31.045 1.00 57.25 105 GLY A O 1
ATOM 873 N N . CYS A 1 106 ? 33.095 14.266 -32.887 1.00 58.88 106 CYS A N 1
ATOM 874 C CA . CYS A 1 106 ? 34.507 13.871 -32.788 1.00 58.88 106 CYS A CA 1
ATOM 875 C C . CYS A 1 106 ? 35.358 14.589 -33.858 1.00 58.88 106 CYS A C 1
ATOM 877 O O . CYS A 1 106 ? 35.419 14.112 -34.988 1.00 58.88 106 CYS A O 1
ATOM 879 N N . PRO A 1 107 ? 36.024 15.718 -33.541 1.00 59.12 107 PRO A N 1
ATOM 880 C CA . PRO A 1 107 ? 36.839 16.473 -34.499 1.00 59.12 107 PRO A CA 1
ATOM 881 C C . PRO A 1 107 ? 38.230 15.864 -34.771 1.00 59.12 107 PRO A C 1
ATOM 883 O O . PRO A 1 107 ? 39.046 16.506 -35.418 1.00 59.12 107 PRO A O 1
ATOM 886 N N . PHE A 1 108 ? 38.520 14.653 -34.276 1.00 59.22 108 PHE A N 1
ATOM 887 C CA . PHE A 1 108 ? 39.813 13.968 -34.457 1.00 59.22 108 PHE A CA 1
ATOM 888 C C . PHE A 1 108 ? 39.708 12.631 -35.212 1.00 59.22 108 PHE A C 1
ATOM 890 O O . PHE A 1 108 ? 40.647 11.837 -35.199 1.00 59.22 108 PHE A O 1
ATOM 897 N N . ALA A 1 109 ? 38.574 12.357 -35.861 1.00 59.78 109 ALA A N 1
ATOM 898 C CA . ALA A 1 109 ? 38.499 11.303 -36.864 1.00 59.78 109 ALA A CA 1
ATOM 899 C C . ALA A 1 109 ? 38.720 11.939 -38.247 1.00 59.78 109 ALA A C 1
ATOM 901 O O . ALA A 1 109 ? 37.813 12.589 -38.764 1.00 59.78 109 ALA A O 1
ATOM 902 N N . PHE A 1 110 ? 39.916 11.687 -38.792 1.00 52.78 110 PHE A N 1
ATOM 903 C CA . PHE A 1 110 ? 40.528 12.173 -40.044 1.00 52.78 110 PHE A CA 1
ATOM 904 C C . PHE A 1 110 ? 41.251 13.520 -39.965 1.00 52.78 110 PHE A C 1
ATOM 906 O O . PHE A 1 110 ? 40.591 14.572 -39.842 1.00 52.78 110 PHE A O 1
#

InterPro domains:
  IPR015410 Domain of unknown function DUF1985 [PF09331] (7-85)

Sequence (110 aa):
MYLIENSIRNRLFKDVKNVEKCHLVERCVSCVDDTDAVKLALIIFLEYYFLGSETHTRVNEHYLELVNNLEEFNKYPWGLVSYKRATEKLARGLNNASPRYNLYGCPFAF

Mean predicted aligned error: 10.29 Å

Organism: Tetracentron sinense (NCBI:txid13715)

Solvent-accessible surface area (backbone atoms only — not comparable to full-atom values): 6698 Å² total; per-residue (Å²): 128,80,70,68,75,72,27,54,55,60,69,77,37,71,91,45,94,70,57,34,56,67,57,48,57,56,49,37,74,71,44,88,48,69,67,62,27,51,43,41,49,52,50,49,48,41,49,58,67,58,60,57,51,87,83,58,61,61,58,64,64,69,59,50,56,36,49,70,40,58,71,60,44,70,70,46,65,57,70,60,55,33,48,52,56,50,52,53,49,49,52,50,50,50,62,70,64,55,73,87,74,60,93,84,71,66,91,80,76,125

Secondary structure (DSSP, 8-state):
-TTSTT-HHHHH-TT-SS-BHHHHHHHHHT---HHHHHHHHHHHHIIIIIS--SS--BPPHHHHHHTTSHHHHHHS-HHHHHHHHHHHHHHHHHHHHS----TT--TT--

Foldseek 3Di:
DPLPCPQLCNVQVVPPPFDFLVSLVVCLVVPPDVLSNVLSVVQNCCVCPQLVDPDDRTGDVVSSSQSSPVVSVVVDPSVVVSVVSVVVVVVVVVVVVPDPPPPPPDPPPD

pLDDT: mean 77.83, std 12.8, range [40.88, 93.44]

Radius of gyration: 20.51 Å; Cα contacts (8 Å, |Δi|>4): 65; chains: 1; bounding box: 65×30×59 Å

=== Feature glossary ===
A reading guide for the features in this record.

Start from the sequence.

  · This is the polypeptide sequence — one letter per residue, N-terminus first. Length ranges from a few dozen residues for small domains to over a thousand for large multi-domain proteins.

Fold it, and you get atomic coordinates and the backbone conformation that goes with them.

  · Structure coordinates are given as an mmCIF _atom_site loop: one row per atom with element, residue name, chain id, sequence number, and x/y/z position in Å. Only the four main-chain atoms per residue are included here; side chains are omitted to keep the record compact.

  · Backbone dihedral angles. Every residue exce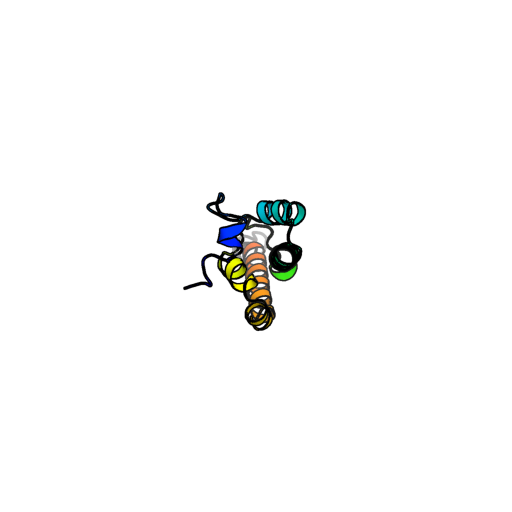pt chain termini has a φ (preceding-C → N → Cα → C) and a ψ (N → Cα → C → next-N). They are reported in degrees following the IUPAC sign convention. Secondary structure is essentially a statement about which (φ, ψ) basin each residue occupies.

  · The SS8 string is DSSP's per-residue secondary-structure call. α-helix (H) means an i→i+4 H-bond ladder; β-strand (E) means the residue participates in a β-sheet; 3₁₀ (G) and π (I) are tighter and wider helices; T/S are turns/bends; '-' is loop.

  · SS3 is a coarse helix/strand/coil call (letters a/b/c) made by the P-SEA algorithm from inter-Cα distances and dihedrals. It is less detailed than DSSP but needs only Cα positions.

Summarize the fold with a handful of shape descriptors and a per-residue structural alphabet.

  · Radius of gyration (Rg) is the root-mean-square distance of Cα atoms from their centroid — a single number for overall size and compactness. A globular domain of N residues has Rg ≈ 2.2·N^0.38 Å; an extended or disordered chain has a much larger Rg. The Cα contact count is the number of residue pairs whose Cα atoms are within 8 Å and are more than four positions apart in sequence — a standard proxy for tertiary packing density. The bounding box is the smallest axis-aligned box enclosing all Cα atoms.

  · The Foldseek 3Di string encodes local tertiary geometry as a 20-letter alphabet — one character per residue — derived from the relative positions of nearby Cα atoms. Unlike the amino-acid sequence, 3Di is a direct function of the 3D structure, so two proteins with the same fold have similar 3Di strings even at low sequence identity.

  · Solvent-accessible surface area (SASA) is the area in Å² traced out by the centre of a 1.4 Å probe sphere (a water molecule) rolled over the protein's van der Waals surface (Shrake–Rupley / Lee–Richards construction). Buried residues have near-zero SASA; fully exposed residues can exceed 200 Å². The total SASA scales roughly with the number of surface residues.

Ask how reliable the model is.

  · pLDDT (predicted Local Distance Difference Test) is AlphaFold's per-residue confidence score, ranging from 0 to 100. Values above 90 indicate high confidence (typically well-packed cores); 70–90 is confident; 50–70 low confidence; below 50 usually means the region is disordered or the prediction is unreliable there. AlphaFold stores pLDDT in the mmCIF B-factor column.

  · B-factor (Debye–Waller factor) reflects atomic displacement in the crystal lattice. It is an experimental observable (units Å²), not a prediction; low values mean the atom is pinned down, high values mean it moves or is heterogeneous across the crystal.

  · Predicted Aligned Error (PAE) is an AlphaFold confidence matrix: entry (i, j) is the expected error in the position of residue j, in ångströms, when the prediction is superimposed on the true structure at residue i. Low PAE within a block of residues means that block is internally rigid and well-predicted; high PAE between two blocks means their relative placement is uncertain even if each block individually is confident.

Place it in context: what it resembles, what it is annotated as, and how it looks.

  · Nearest PDB neighbors are the top structural matches found by Foldseek when searching this structure against the entire Protein Data Bank. Each hit reports a TM-score (0 to 1; >0.5 almost always implies the same fold) and an E-value. These are *structural* homologs — they may share no detectable sequence similarity.

  · Functional annotations link the protein to curated databases. InterPro entries identify conserved domains and families by matching the sequence against member-database signatures (Pfam, PROSITE, CDD, …). Gene Ontology (GO) terms describe molecular function, biological process, and cellular component in a controlled vocabulary. CATH places the structure in a hierarchical fold classification (Class/Architecture/Topology/Homologous-superfamily). The organism is the source species.

  · Three diagnostic plots accompany the record. The Cα contact map visualizes the tertiary structure as a 2D adjacency matrix (8 Å cutoff, sequence-local contacts suppressed). The Ramachandran plot shows the distribution of backbone (φ, ψ) torsions, with points in the α and β basins reflecting secondary structure content. The PAE plot shows AlphaFold's inter-residue confidence as a color matrix.

  · Six rendered views show the 3D structure from the faces of a cube — i.e. along ±x, ±y, ±z. Rendering representation is drawn randomly per protein from cartoon (secondary-structure ribbons), sticks (backbone bonds), or molecular surface; coloring is either N→C rainbow (blue at the N-terminus through red at the C-terminus) or one color per chain.